Protein AF-A0A520I9F7-F1 (afdb_monomer_lite)

Structure (mmCIF, N/CA/C/O backbone):
data_AF-A0A520I9F7-F1
#
_entry.id   AF-A0A520I9F7-F1
#
loop_
_atom_site.group_PDB
_atom_site.id
_atom_site.type_symbol
_atom_site.label_atom_id
_atom_site.label_alt_id
_atom_site.label_comp_id
_atom_site.label_asym_id
_atom_site.label_entity_id
_atom_site.label_seq_id
_atom_site.pdbx_PDB_ins_code
_atom_site.Cartn_x
_atom_site.Cartn_y
_atom_site.Cartn_z
_atom_site.occupancy
_atom_site.B_iso_or_equiv
_atom_site.auth_seq_id
_atom_site.auth_comp_id
_atom_site.auth_asym_id
_atom_site.auth_atom_id
_atom_site.pdbx_PDB_model_num
ATOM 1 N N . ASP A 1 1 ? 6.481 -16.568 9.724 1.00 51.12 1 ASP A N 1
ATOM 2 C CA . ASP A 1 1 ? 5.503 -16.414 8.637 1.00 51.12 1 ASP A CA 1
ATOM 3 C C . ASP A 1 1 ? 6.284 -16.070 7.374 1.00 51.12 1 ASP A C 1
ATOM 5 O O . ASP A 1 1 ? 6.981 -15.064 7.370 1.00 51.12 1 ASP A O 1
ATOM 9 N N . VAL A 1 2 ? 6.314 -16.978 6.397 1.00 36.25 2 VAL A N 1
ATOM 10 C CA . VAL A 1 2 ? 7.071 -16.829 5.145 1.00 36.25 2 VAL A CA 1
ATOM 11 C C . VAL A 1 2 ? 6.120 -17.163 4.008 1.00 36.25 2 VAL A C 1
ATOM 13 O O . VAL A 1 2 ? 5.585 -18.267 3.952 1.00 36.25 2 VAL A O 1
ATOM 16 N N . SER A 1 3 ? 5.903 -16.196 3.122 1.00 62.06 3 SER A N 1
ATOM 17 C CA . SER A 1 3 ? 5.165 -16.384 1.874 1.00 62.06 3 SER A CA 1
ATOM 18 C C . SER A 1 3 ? 6.165 -16.293 0.723 1.00 62.06 3 SER A C 1
ATOM 20 O O . SER A 1 3 ? 7.000 -15.390 0.705 1.00 62.06 3 SER A O 1
ATOM 22 N N . LEU A 1 4 ? 6.109 -17.234 -0.220 1.00 56.25 4 LEU A N 1
ATOM 23 C CA . LEU A 1 4 ? 6.880 -17.152 -1.461 1.00 56.25 4 LEU A CA 1
ATOM 24 C C . LEU A 1 4 ? 6.397 -15.946 -2.272 1.00 56.25 4 LEU A C 1
ATOM 26 O O . LEU A 1 4 ? 5.191 -15.758 -2.448 1.00 56.25 4 LEU A O 1
ATOM 30 N N . ALA A 1 5 ? 7.339 -15.139 -2.761 1.00 60.69 5 ALA A N 1
ATOM 31 C CA . ALA A 1 5 ? 7.021 -14.032 -3.649 1.00 60.69 5 ALA A CA 1
ATOM 32 C C . ALA A 1 5 ? 6.335 -14.564 -4.918 1.00 60.69 5 ALA A C 1
ATOM 34 O O . ALA A 1 5 ? 6.754 -15.568 -5.497 1.00 60.69 5 ALA A O 1
ATOM 35 N N . LYS A 1 6 ? 5.267 -13.888 -5.345 1.00 65.25 6 LYS A N 1
ATOM 36 C CA . LYS A 1 6 ? 4.583 -14.165 -6.612 1.00 65.25 6 LYS A CA 1
ATOM 37 C C . LYS A 1 6 ? 5.147 -13.236 -7.681 1.00 65.25 6 LYS A C 1
ATOM 39 O O . LYS A 1 6 ? 5.410 -12.074 -7.389 1.00 65.25 6 LYS A O 1
ATOM 44 N N . ILE A 1 7 ? 5.298 -13.722 -8.912 1.00 67.12 7 ILE A N 1
ATOM 45 C CA . ILE A 1 7 ? 5.675 -12.863 -10.042 1.00 67.12 7 ILE A CA 1
ATOM 46 C C . ILE A 1 7 ? 4.540 -11.857 -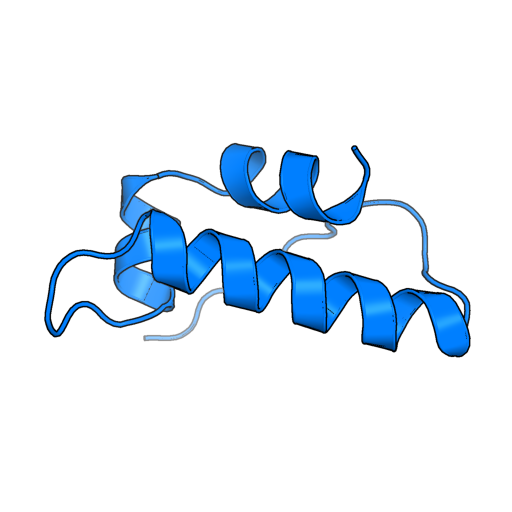10.263 1.00 67.12 7 ILE A C 1
ATOM 48 O O . ILE A 1 7 ? 3.397 -12.241 -10.515 1.00 67.12 7 ILE A O 1
ATOM 52 N N . THR A 1 8 ? 4.856 -10.577 -10.104 1.00 66.75 8 THR A N 1
ATOM 53 C CA . THR A 1 8 ? 3.888 -9.476 -10.034 1.00 66.75 8 THR A CA 1
ATOM 54 C C . THR A 1 8 ? 3.590 -8.838 -11.396 1.00 66.75 8 THR A C 1
ATOM 56 O O . THR A 1 8 ? 2.484 -8.326 -11.587 1.00 66.75 8 THR A O 1
ATOM 59 N N . GLY A 1 9 ? 4.503 -8.954 -12.368 1.00 67.38 9 GLY A N 1
ATOM 60 C CA . GLY A 1 9 ? 4.346 -8.462 -13.742 1.00 67.38 9 GLY A CA 1
ATOM 61 C C . GLY A 1 9 ? 5.695 -8.294 -14.467 1.00 67.38 9 GLY A C 1
ATOM 62 O O . GLY A 1 9 ? 6.668 -8.930 -14.050 1.00 67.38 9 GLY A O 1
ATOM 63 N N . PRO A 1 10 ? 5.765 -7.508 -15.565 1.00 70.69 10 PRO A N 1
ATOM 64 C CA . PRO A 1 10 ? 7.010 -7.268 -16.300 1.00 70.69 10 PRO A CA 1
ATOM 65 C C . PRO A 1 10 ? 8.073 -6.638 -15.392 1.00 70.69 10 PRO A C 1
ATOM 67 O O . PRO A 1 10 ? 7.743 -5.941 -14.430 1.00 70.69 10 PRO A O 1
ATOM 70 N N . GLY A 1 11 ? 9.344 -6.912 -15.691 1.00 66.75 11 GLY A N 1
ATOM 71 C CA . GLY A 1 11 ? 10.472 -6.374 -14.933 1.00 66.75 11 GLY A CA 1
ATOM 72 C C . GLY A 1 11 ? 10.523 -4.848 -14.993 1.00 66.75 11 GLY A C 1
ATOM 73 O O . GLY A 1 11 ? 10.183 -4.250 -16.012 1.00 66.75 11 GLY A O 1
ATOM 74 N N . PHE A 1 12 ? 10.951 -4.234 -13.895 1.00 72.62 12 PHE A N 1
ATOM 75 C CA . PHE A 1 12 ? 11.182 -2.794 -13.818 1.00 72.62 12 PHE A CA 1
ATOM 76 C C . PHE A 1 12 ? 12.575 -2.449 -14.352 1.00 72.62 12 PHE A C 1
ATOM 78 O O . PHE A 1 12 ? 13.517 -3.224 -14.180 1.00 72.62 12 PHE A O 1
ATOM 85 N N . SER A 1 13 ? 12.707 -1.268 -14.955 1.00 75.06 13 SER A N 1
ATOM 86 C CA . SER A 1 13 ? 14.006 -0.594 -15.096 1.00 75.06 13 SER A CA 1
ATOM 87 C C . SER A 1 13 ? 14.501 -0.114 -13.722 1.00 75.06 13 SER A C 1
ATOM 89 O O . SER A 1 13 ? 13.703 -0.036 -12.788 1.00 75.06 13 SER A O 1
ATOM 91 N N . GLU A 1 14 ? 15.784 0.243 -13.590 1.00 75.31 14 GLU A N 1
ATOM 92 C CA . GLU A 1 14 ? 16.352 0.738 -12.318 1.00 75.31 14 GLU A CA 1
ATOM 93 C C . GLU A 1 14 ? 15.568 1.919 -11.728 1.00 75.31 14 GLU A C 1
ATOM 95 O O . GLU A 1 14 ? 15.216 1.874 -10.557 1.00 75.31 14 GLU A O 1
ATOM 100 N N . ASP A 1 15 ? 15.192 2.921 -12.524 1.00 76.31 15 ASP A N 1
ATOM 101 C CA . ASP A 1 15 ? 14.341 4.017 -12.033 1.00 76.31 15 ASP A CA 1
ATOM 102 C C . ASP A 1 15 ? 12.921 3.543 -11.681 1.00 76.31 15 ASP A C 1
ATOM 104 O O . ASP A 1 15 ? 12.337 3.938 -10.673 1.00 76.31 15 ASP A O 1
ATOM 108 N N . GLY A 1 16 ? 12.380 2.610 -12.468 1.00 81.94 16 GLY A N 1
ATOM 109 C CA . GLY A 1 16 ? 11.014 2.118 -12.294 1.00 81.94 16 GLY A CA 1
ATOM 110 C C . GLY A 1 16 ? 10.801 1.311 -11.012 1.00 81.94 16 GLY A C 1
ATOM 111 O O . GLY A 1 16 ? 9.672 1.235 -10.529 1.00 81.94 16 GLY A O 1
ATOM 112 N N . VAL A 1 17 ? 11.850 0.700 -10.446 1.00 84.62 17 VAL A N 1
ATOM 113 C CA . VAL A 1 17 ? 11.716 -0.054 -9.190 1.00 84.62 17 VAL A CA 1
ATOM 114 C C . VAL A 1 17 ? 11.553 0.876 -7.991 1.00 84.62 17 VAL A C 1
ATOM 116 O O . VAL A 1 17 ? 10.808 0.546 -7.070 1.00 84.62 17 VAL A O 1
ATOM 119 N N . VAL A 1 18 ? 12.212 2.039 -8.012 1.00 88.69 18 VAL A N 1
ATOM 120 C CA . VAL A 1 18 ? 12.119 3.037 -6.940 1.00 88.69 18 VAL A CA 1
ATOM 121 C C . VAL A 1 18 ? 10.701 3.600 -6.900 1.00 88.69 18 VAL A C 1
ATOM 123 O O . VAL A 1 18 ? 10.039 3.491 -5.867 1.00 88.69 18 VAL A O 1
ATOM 126 N N . ASP A 1 19 ? 10.191 4.044 -8.052 1.00 88.06 19 ASP A N 1
ATOM 127 C CA . ASP A 1 19 ? 8.815 4.535 -8.192 1.00 88.06 19 ASP A CA 1
ATOM 128 C C . ASP A 1 19 ? 7.779 3.488 -7.749 1.00 88.06 19 ASP A C 1
ATOM 130 O O . ASP A 1 19 ? 6.796 3.798 -7.072 1.00 88.06 19 ASP A O 1
ATOM 134 N N . ALA A 1 20 ? 7.986 2.217 -8.112 1.00 87.56 20 ALA A N 1
ATOM 135 C CA . ALA A 1 20 ? 7.077 1.139 -7.738 1.00 87.56 20 ALA A CA 1
ATOM 136 C C . ALA A 1 20 ? 7.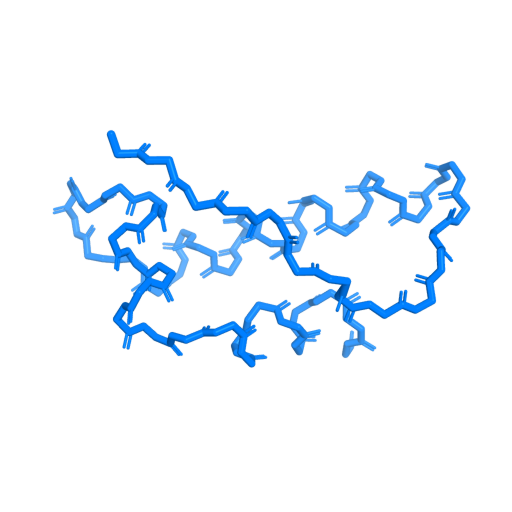028 0.922 -6.216 1.00 87.56 20 ALA A C 1
ATOM 138 O O . ALA A 1 20 ? 5.951 0.691 -5.663 1.00 87.56 20 ALA A O 1
ATOM 139 N N . ILE A 1 21 ? 8.173 1.002 -5.529 1.00 89.38 21 ILE A N 1
ATOM 140 C CA . ILE A 1 21 ? 8.239 0.860 -4.068 1.00 89.38 21 ILE A CA 1
ATOM 141 C C . ILE A 1 21 ? 7.515 2.018 -3.381 1.00 89.38 21 ILE A C 1
ATOM 143 O O . ILE A 1 21 ? 6.768 1.777 -2.426 1.00 89.38 21 ILE A O 1
ATOM 147 N N . GLU A 1 22 ? 7.693 3.249 -3.863 1.00 92.00 22 GLU A N 1
ATOM 148 C CA . GLU A 1 22 ? 6.998 4.418 -3.318 1.00 92.00 22 GLU A CA 1
ATOM 149 C C . GLU A 1 22 ? 5.480 4.259 -3.445 1.00 92.00 22 GLU A C 1
ATOM 151 O O . GLU A 1 22 ? 4.774 4.292 -2.436 1.00 92.00 22 GLU A O 1
ATOM 156 N N . ARG A 1 23 ? 4.979 3.923 -4.641 1.00 91.75 23 ARG A N 1
ATOM 157 C CA . ARG A 1 23 ? 3.538 3.716 -4.875 1.00 91.75 23 ARG A CA 1
ATOM 158 C C . ARG A 1 23 ? 2.943 2.606 -4.010 1.00 91.75 23 ARG A C 1
ATOM 160 O O . ARG A 1 23 ? 1.844 2.753 -3.474 1.00 91.75 23 ARG A O 1
ATOM 167 N N . VAL A 1 24 ? 3.658 1.491 -3.838 1.00 90.94 24 VAL A N 1
ATOM 168 C CA . VAL A 1 24 ? 3.227 0.392 -2.953 1.00 90.94 24 VAL A CA 1
ATOM 169 C C . VAL A 1 24 ? 3.156 0.850 -1.504 1.00 90.94 24 VAL A C 1
ATOM 171 O O . VAL A 1 24 ? 2.209 0.500 -0.792 1.00 90.94 24 VAL A O 1
ATOM 174 N N . THR A 1 25 ? 4.151 1.616 -1.065 1.00 92.31 25 THR A N 1
ATOM 175 C CA . THR A 1 25 ? 4.240 2.106 0.311 1.00 92.31 25 THR A CA 1
ATOM 176 C C . THR A 1 25 ? 3.120 3.096 0.599 1.00 92.31 25 THR A C 1
ATOM 178 O O . THR A 1 25 ? 2.413 2.930 1.594 1.00 92.31 25 THR A O 1
A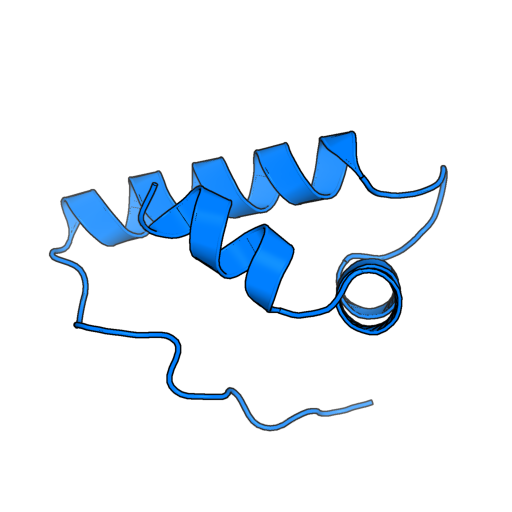TOM 181 N N . ASP A 1 26 ? 2.877 4.051 -0.298 1.00 93.94 26 ASP A N 1
ATOM 182 C CA . ASP A 1 26 ? 1.761 4.990 -0.188 1.00 93.94 26 ASP A CA 1
ATOM 183 C C . ASP A 1 26 ? 0.421 4.263 -0.160 1.00 93.94 26 ASP A C 1
ATOM 185 O O . ASP A 1 26 ? -0.422 4.525 0.705 1.00 93.94 26 ASP A O 1
ATOM 189 N N . ARG A 1 27 ? 0.229 3.281 -1.049 1.00 93.75 27 ARG A N 1
ATOM 190 C CA . ARG A 1 27 ? -1.012 2.510 -1.075 1.00 93.75 27 ARG A CA 1
ATOM 191 C C . ARG A 1 27 ? -1.228 1.742 0.223 1.00 93.75 27 ARG A C 1
ATOM 193 O O . ARG A 1 27 ? -2.340 1.742 0.748 1.00 93.75 27 ARG A O 1
ATOM 200 N N . TYR A 1 28 ? -0.178 1.129 0.767 1.00 93.31 28 TYR A N 1
ATOM 201 C CA . TYR A 1 28 ? -0.229 0.481 2.075 1.00 93.31 28 TYR A CA 1
ATOM 202 C C . TYR A 1 28 ? -0.639 1.464 3.174 1.00 93.31 28 TYR A C 1
ATOM 204 O O . TYR A 1 28 ? -1.544 1.160 3.947 1.00 93.31 28 TYR A O 1
ATOM 212 N N . LEU A 1 29 ? -0.024 2.646 3.232 1.00 93.69 29 LEU A N 1
ATOM 213 C CA . LEU A 1 29 ? -0.340 3.651 4.248 1.00 93.69 29 LEU A CA 1
ATOM 214 C C . LEU A 1 29 ? -1.793 4.139 4.171 1.00 93.69 29 LEU A C 1
ATOM 216 O O . LEU A 1 29 ? -2.368 4.446 5.212 1.00 93.69 29 LEU A O 1
ATOM 220 N N . GLN A 1 30 ? -2.387 4.170 2.976 1.00 93.94 30 GLN A N 1
ATOM 221 C CA . GLN A 1 30 ? -3.783 4.566 2.769 1.00 93.94 30 GLN A CA 1
ATOM 222 C C . GLN A 1 30 ? -4.800 3.500 3.188 1.00 93.94 30 GLN A C 1
ATOM 224 O O . GLN A 1 30 ? -5.890 3.848 3.634 1.00 93.94 30 GLN A O 1
ATOM 229 N N . VAL A 1 31 ? -4.490 2.216 2.983 1.00 94.06 31 VAL A N 1
ATOM 230 C CA . VAL A 1 31 ? -5.460 1.121 3.179 1.00 94.06 31 VAL A CA 1
ATOM 231 C C . VAL A 1 31 ? -5.278 0.355 4.483 1.00 94.06 31 VAL A C 1
ATOM 233 O O . VAL A 1 31 ? -6.153 -0.439 4.843 1.00 94.06 31 VAL A O 1
ATOM 236 N N . ARG A 1 32 ? -4.143 0.539 5.164 1.00 95.56 32 ARG A N 1
ATOM 237 C CA . ARG A 1 32 ? -3.861 -0.134 6.431 1.00 95.56 32 ARG A CA 1
ATOM 238 C C . ARG A 1 32 ? -4.737 0.405 7.551 1.00 95.56 32 ARG A C 1
ATOM 240 O O . ARG A 1 32 ? -5.000 1.604 7.632 1.00 95.56 32 ARG A O 1
ATOM 247 N N . ASP A 1 33 ? -5.074 -0.477 8.476 1.00 94.62 33 ASP A N 1
ATOM 248 C CA . ASP A 1 33 ? -5.624 -0.070 9.761 1.00 94.62 33 ASP A CA 1
ATOM 249 C C . ASP A 1 33 ? -4.505 0.414 10.711 1.00 94.62 33 ASP A C 1
ATOM 251 O O . ASP A 1 33 ? -3.334 0.030 10.567 1.00 94.62 33 ASP A O 1
ATOM 255 N N . PRO A 1 34 ? -4.809 1.270 11.704 1.00 92.88 34 PRO A N 1
ATOM 256 C CA . PRO A 1 34 ? -3.820 1.725 12.676 1.00 92.88 34 PRO A CA 1
ATOM 257 C C . PRO A 1 34 ? -3.151 0.552 13.4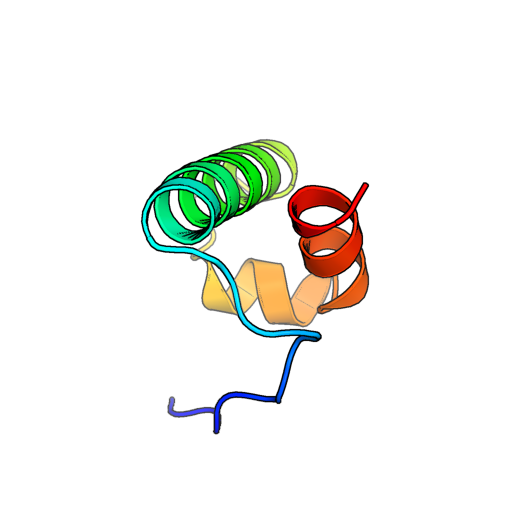08 1.00 92.88 34 PRO A C 1
ATOM 259 O O . PRO A 1 34 ? -3.811 -0.250 14.062 1.00 92.88 34 PRO A O 1
ATOM 262 N N . GLY A 1 35 ? -1.821 0.465 13.312 1.00 91.69 35 GLY A N 1
ATOM 263 C CA . GLY A 1 35 ? -1.035 -0.615 13.923 1.00 91.69 35 GLY A CA 1
ATOM 264 C C . GLY A 1 35 ? -0.996 -1.922 13.121 1.00 91.69 35 GLY A C 1
ATOM 265 O O . GLY A 1 35 ? -0.297 -2.852 13.520 1.00 91.69 35 GLY A O 1
ATOM 266 N N . GLU A 1 36 ? -1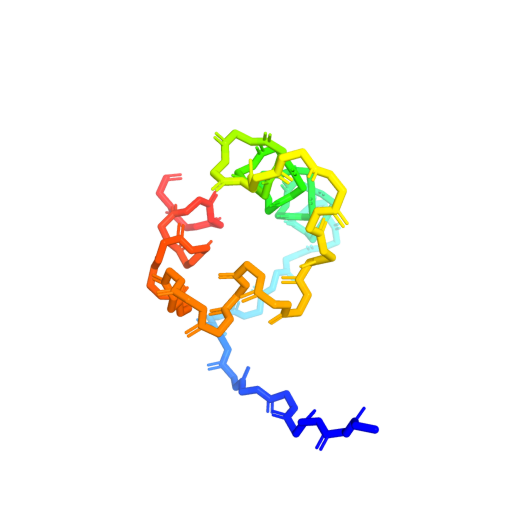.685 -1.995 11.982 1.00 93.75 36 GLU A N 1
ATOM 267 C CA . GLU A 1 36 ? -1.626 -3.139 11.073 1.00 93.75 36 GLU A CA 1
ATOM 268 C C . GLU A 1 36 ? -0.263 -3.184 10.360 1.00 93.75 36 GLU A C 1
ATOM 270 O O . GLU A 1 36 ? 0.292 -2.148 9.981 1.00 93.75 36 GLU A O 1
ATOM 275 N N . ARG A 1 37 ? 0.306 -4.386 10.192 1.00 92.75 37 ARG A N 1
ATOM 276 C CA . ARG A 1 37 ? 1.554 -4.584 9.436 1.00 92.75 37 ARG A CA 1
ATOM 277 C C . ARG A 1 37 ? 1.241 -4.769 7.956 1.00 92.75 37 ARG A C 1
ATOM 279 O O . ARG A 1 37 ? 0.213 -5.337 7.604 1.00 92.75 37 ARG A O 1
ATOM 286 N N . PHE A 1 38 ? 2.210 -4.447 7.102 1.00 89.62 38 PHE A N 1
ATOM 287 C CA . PHE A 1 38 ? 2.109 -4.618 5.648 1.00 89.62 38 PHE A CA 1
ATOM 288 C C . PHE A 1 38 ? 1.587 -5.992 5.214 1.00 89.62 38 PHE A C 1
ATOM 290 O O . PHE A 1 38 ? 0.691 -6.077 4.382 1.00 89.62 38 PHE A O 1
ATOM 297 N N . LEU A 1 39 ? 2.120 -7.073 5.792 1.00 88.62 39 LEU A N 1
ATOM 298 C CA . LEU A 1 39 ? 1.726 -8.432 5.418 1.00 88.62 39 LEU A CA 1
ATOM 299 C C . LEU A 1 39 ? 0.262 -8.741 5.766 1.00 88.62 39 LEU A C 1
ATOM 301 O O . LEU A 1 39 ? -0.401 -9.468 5.028 1.00 88.62 39 LEU A O 1
ATOM 305 N N . ASP A 1 40 ? -0.234 -8.195 6.875 1.00 91.94 40 ASP A N 1
ATOM 306 C CA . ASP A 1 40 ? -1.614 -8.399 7.314 1.00 91.94 40 ASP A CA 1
ATOM 307 C C . ASP A 1 40 ? -2.568 -7.611 6.402 1.00 91.94 40 ASP A C 1
ATOM 309 O O . ASP A 1 40 ? -3.512 -8.190 5.858 1.00 91.94 40 ASP A O 1
ATOM 313 N N . THR A 1 41 ? -2.225 -6.355 6.086 1.00 92.94 41 THR A N 1
ATOM 314 C CA . THR A 1 41 ? -2.940 -5.551 5.084 1.00 92.94 41 THR A CA 1
ATOM 315 C C . THR A 1 41 ? -2.967 -6.262 3.730 1.00 92.94 41 THR A C 1
ATOM 317 O O . THR A 1 41 ? -4.031 -6.419 3.139 1.00 92.94 41 THR A O 1
ATOM 320 N N . TYR A 1 42 ? -1.822 -6.769 3.258 1.00 88.38 42 TYR A N 1
ATOM 321 C CA . TYR A 1 42 ? -1.697 -7.495 1.990 1.00 88.38 42 TYR A CA 1
ATOM 322 C C . TYR A 1 42 ? -2.622 -8.711 1.906 1.00 88.38 42 TYR A C 1
ATOM 324 O O . TYR A 1 42 ? -3.245 -8.957 0.874 1.00 88.38 42 TYR A O 1
ATOM 332 N N . ARG A 1 43 ? -2.743 -9.471 2.997 1.00 89.56 43 ARG A N 1
ATOM 333 C CA . ARG A 1 43 ? -3.632 -10.639 3.069 1.00 89.56 43 ARG A CA 1
ATOM 334 C C . ARG A 1 43 ? -5.106 -10.259 3.072 1.00 89.56 43 ARG A C 1
ATOM 336 O O . ARG A 1 43 ? -5.908 -11.000 2.514 1.00 89.56 43 ARG A O 1
ATOM 343 N N . ARG A 1 44 ? -5.452 -9.127 3.686 1.00 93.12 44 ARG A N 1
ATOM 344 C CA . ARG A 1 44 ? -6.826 -8.632 3.808 1.00 93.12 44 ARG A CA 1
ATOM 345 C C . ARG A 1 44 ? -7.345 -8.005 2.514 1.00 93.12 44 ARG A C 1
ATOM 347 O O . ARG A 1 44 ? -8.454 -8.321 2.100 1.00 93.12 44 ARG A O 1
ATOM 354 N N . VAL A 1 45 ? -6.561 -7.123 1.889 1.00 90.62 45 VAL A N 1
ATOM 355 C CA . VAL A 1 45 ? -6.979 -6.374 0.683 1.00 90.62 45 VAL A CA 1
ATOM 356 C C . VAL A 1 45 ? -6.607 -7.074 -0.624 1.00 90.62 45 VAL A C 1
ATOM 358 O O . VAL A 1 45 ? -7.064 -6.674 -1.693 1.00 90.62 45 VAL A O 1
ATOM 361 N N . GLY A 1 46 ? -5.771 -8.111 -0.544 1.00 87.88 46 GLY A N 1
ATOM 362 C CA . GLY A 1 46 ? -5.295 -8.864 -1.694 1.00 87.88 46 GLY A CA 1
ATOM 363 C C . GLY A 1 46 ? -4.247 -8.122 -2.528 1.00 87.88 46 GLY A C 1
ATOM 364 O O . GLY A 1 46 ? -4.037 -6.914 -2.424 1.00 87.88 46 GLY A O 1
ATOM 365 N N . PHE A 1 47 ? -3.569 -8.876 -3.396 1.00 83.62 47 PHE A N 1
ATOM 366 C CA . PHE A 1 47 ? -2.478 -8.349 -4.218 1.00 83.62 47 PHE A CA 1
ATOM 367 C C . PHE A 1 47 ? -2.941 -7.364 -5.302 1.00 83.62 47 PHE A C 1
ATOM 369 O O . PHE A 1 47 ? -2.178 -6.479 -5.680 1.00 83.62 47 PHE A O 1
ATOM 376 N N . GLU A 1 48 ? -4.171 -7.495 -5.802 1.00 85.31 48 GLU A N 1
ATOM 377 C CA . GLU A 1 48 ? -4.682 -6.680 -6.916 1.00 85.31 48 GLU A CA 1
ATOM 378 C C . GLU A 1 48 ? -4.637 -5.181 -6.607 1.00 85.31 48 GLU A C 1
ATOM 380 O O . GLU A 1 48 ? -4.165 -4.405 -7.433 1.00 85.31 48 GLU A O 1
ATOM 385 N N . THR A 1 49 ? -4.978 -4.799 -5.373 1.00 86.19 49 THR A N 1
ATOM 386 C CA . THR A 1 49 ? -4.894 -3.416 -4.882 1.00 86.19 49 THR A CA 1
ATOM 387 C C . THR A 1 49 ? -3.484 -2.826 -5.012 1.00 86.19 49 THR A C 1
ATOM 389 O O . THR A 1 49 ? -3.322 -1.652 -5.336 1.00 86.19 49 THR A O 1
ATOM 392 N N . PHE A 1 50 ? -2.450 -3.630 -4.755 1.00 86.88 50 PHE A N 1
ATOM 393 C CA . PHE A 1 50 ? -1.055 -3.199 -4.874 1.00 86.88 50 PHE A CA 1
ATOM 394 C C . PHE A 1 50 ? -0.570 -3.242 -6.319 1.00 86.88 50 PHE A C 1
ATOM 396 O O . PHE A 1 50 ? 0.216 -2.395 -6.727 1.00 86.88 50 PHE A O 1
ATOM 403 N N . LYS A 1 51 ? -1.051 -4.205 -7.109 1.00 83.88 51 LYS A N 1
ATOM 404 C CA . LYS A 1 51 ? -0.731 -4.302 -8.532 1.00 83.88 51 LYS A CA 1
ATOM 405 C C . LYS A 1 51 ? -1.226 -3.075 -9.301 1.00 83.88 51 LYS A C 1
ATOM 407 O O . LYS A 1 51 ? -0.486 -2.564 -10.134 1.00 83.88 51 LYS A O 1
ATOM 412 N N . GLU A 1 52 ? -2.428 -2.592 -8.997 1.00 84.44 52 GLU A N 1
ATOM 413 C CA . GLU A 1 52 ? -2.959 -1.350 -9.566 1.00 84.44 52 GLU A CA 1
ATOM 414 C C . GLU A 1 52 ? -2.085 -0.147 -9.197 1.00 84.44 52 GLU A C 1
ATOM 416 O O . GLU A 1 52 ? -1.727 0.621 -10.073 1.00 84.44 52 GLU A O 1
ATOM 421 N N . ALA A 1 53 ? -1.632 -0.029 -7.946 1.00 85.38 53 ALA A N 1
ATOM 422 C CA . ALA A 1 53 ? -0.738 1.065 -7.553 1.00 85.38 53 ALA A CA 1
ATOM 423 C C . ALA A 1 53 ? 0.624 1.028 -8.273 1.00 85.38 53 ALA A C 1
ATOM 425 O O . ALA A 1 53 ? 1.238 2.062 -8.498 1.00 85.38 53 ALA A O 1
ATOM 426 N N . ILE A 1 54 ? 1.118 -0.161 -8.619 1.00 82.19 54 ILE A N 1
ATOM 427 C CA . ILE A 1 54 ? 2.417 -0.336 -9.279 1.00 82.19 54 ILE A CA 1
ATOM 428 C C . ILE A 1 54 ? 2.345 -0.022 -10.782 1.00 82.19 54 ILE A C 1
ATOM 430 O O . ILE A 1 54 ? 3.273 0.581 -11.323 1.00 82.19 54 ILE A O 1
ATOM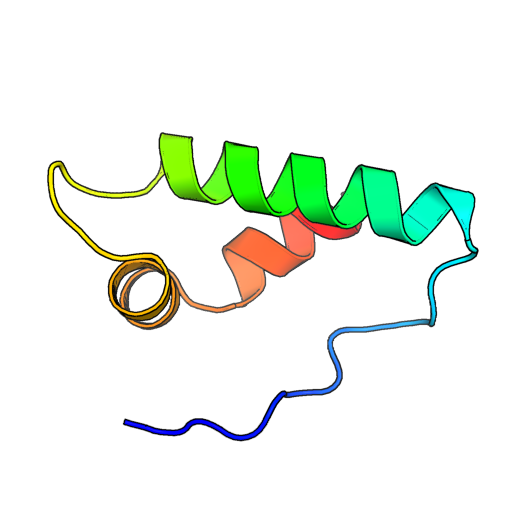 434 N N . TYR A 1 55 ? 1.281 -0.473 -11.454 1.00 79.00 55 TYR A N 1
ATOM 435 C CA . TYR A 1 55 ? 1.164 -0.448 -12.920 1.00 79.00 55 TYR A CA 1
ATOM 436 C C . TYR A 1 55 ? 0.124 0.538 -13.470 1.00 79.00 55 TYR A C 1
ATOM 438 O O . TYR A 1 55 ? 0.092 0.734 -14.686 1.00 79.00 55 TYR A O 1
ATOM 446 N N . GLY A 1 56 ? -0.749 1.070 -12.617 1.00 71.25 56 GLY A N 1
ATOM 447 C CA . GLY A 1 56 ? -1.778 2.053 -12.959 1.00 71.25 56 GLY A CA 1
ATOM 448 C C . GLY A 1 56 ? -1.265 3.483 -13.011 1.00 71.25 56 GLY A C 1
ATOM 449 O O . GLY A 1 56 ? -0.161 3.753 -12.484 1.00 71.25 56 GLY A O 1
#

Sequence (56 aa):
DVSLAKITGPGFSEDGVVDAIERVTDRYLQVRDPGERFLDTYRRVGFETFKEAIYG

pLDDT: mean 82.53, std 12.76, range [36.25, 95.56]

Radius of gyration: 11.65 Å; chains: 1; bounding box: 23×22×30 Å

Secondary structure (DSSP, 8-state):
---PPPP-SSPPPHHHHHHHHHHHHHHHHHHPPTT--HHHHHHHHHHHHHHHHHH-

Foldseek 3Di:
DDDDDDDLDDDADPVLVVQLVVLLVVLCVVQDDVPDDSVRSCVVVHCVSSSVSSPD